Protein AF-A0A7W3VSU5-F1 (afdb_monomer_lite)

Radius of gyration: 34.72 Å; chains: 1; bounding box: 54×82×101 Å

Foldseek 3Di:
DDDDDDDDDDDDDPDDDDPPVPDPDPDPDPQDPVNVVVVVVVVVVVVVCLLQPLLVVLLVCVVVPDQLCVSCVVSVHGLVVSLVSNVVNVVVQCDDPDPPDHRNDDPVSVVSSNVSSVCVVVVVRPD

pLDDT: mean 79.86, std 17.48, range [35.66, 96.44]

Structure (mmCIF, N/CA/C/O backbone):
data_AF-A0A7W3VSU5-F1
#
_entry.id   AF-A0A7W3VSU5-F1
#
loop_
_atom_site.group_PDB
_atom_site.id
_atom_site.type_symbol
_atom_site.label_atom_id
_atom_site.label_alt_id
_atom_site.label_comp_id
_atom_site.label_asym_id
_atom_site.label_entity_id
_atom_site.label_seq_id
_atom_site.pdbx_PDB_ins_code
_atom_site.Cartn_x
_atom_site.Cartn_y
_atom_site.Cartn_z
_atom_site.occupancy
_atom_site.B_iso_or_equiv
_atom_site.auth_seq_id
_atom_site.auth_comp_id
_atom_site.auth_asym_id
_atom_site.auth_atom_id
_atom_site.pdbx_PDB_model_num
ATOM 1 N N . MET A 1 1 ? 28.395 -59.173 -86.474 1.00 39.09 1 MET A N 1
ATOM 2 C CA . MET A 1 1 ? 29.368 -59.662 -85.477 1.00 39.09 1 MET A CA 1
ATOM 3 C C . MET A 1 1 ? 30.139 -58.458 -84.979 1.00 39.09 1 MET A C 1
ATOM 5 O O . MET A 1 1 ? 30.878 -57.869 -85.754 1.00 39.09 1 MET A O 1
ATOM 9 N N . THR A 1 2 ? 29.876 -58.043 -83.746 1.00 35.66 2 THR A N 1
ATOM 10 C CA . THR A 1 2 ? 30.421 -56.828 -83.132 1.00 35.66 2 THR A CA 1
ATOM 11 C C . THR A 1 2 ? 31.247 -57.282 -81.936 1.00 35.66 2 THR A C 1
ATOM 13 O O . THR A 1 2 ? 30.683 -57.856 -81.008 1.00 35.66 2 THR A O 1
ATOM 16 N N . SER A 1 3 ? 32.564 -57.073 -81.979 1.00 38.06 3 SER A N 1
ATOM 17 C CA . SER A 1 3 ? 33.443 -57.275 -80.825 1.00 38.06 3 SER A CA 1
ATOM 18 C C . SER A 1 3 ? 33.827 -55.930 -80.220 1.00 38.06 3 SER A C 1
ATOM 20 O O . SER A 1 3 ? 34.299 -55.029 -80.910 1.00 38.06 3 SER A O 1
ATOM 22 N N . LEU A 1 4 ? 33.564 -55.865 -78.917 1.00 47.62 4 LEU A N 1
ATOM 23 C CA . LEU A 1 4 ? 33.990 -54.923 -77.887 1.00 47.62 4 LEU A CA 1
ATOM 24 C C . LEU A 1 4 ? 35.462 -54.498 -77.962 1.00 47.62 4 LEU A C 1
ATOM 26 O O . LEU A 1 4 ? 36.300 -55.372 -78.146 1.00 47.62 4 LEU A O 1
ATOM 30 N N . ILE A 1 5 ? 35.743 -53.233 -77.612 1.00 44.41 5 ILE A N 1
ATOM 31 C CA . ILE A 1 5 ? 36.773 -52.846 -76.625 1.00 44.41 5 ILE A CA 1
ATOM 32 C C . ILE A 1 5 ? 36.185 -51.721 -75.748 1.00 44.41 5 ILE A C 1
ATOM 34 O O . ILE A 1 5 ? 35.814 -50.653 -76.230 1.00 44.41 5 ILE A O 1
ATOM 38 N N . THR A 1 6 ? 36.086 -52.012 -74.455 1.00 49.19 6 THR A N 1
ATOM 39 C CA . THR A 1 6 ? 35.932 -51.094 -73.318 1.00 49.19 6 THR A CA 1
ATOM 40 C C . THR A 1 6 ? 37.309 -50.630 -72.849 1.00 49.19 6 THR A C 1
ATOM 42 O O . THR A 1 6 ? 38.187 -51.481 -72.748 1.00 49.19 6 THR A O 1
ATOM 45 N N . ASP A 1 7 ? 37.474 -49.367 -72.442 1.00 39.56 7 ASP A N 1
ATOM 46 C CA . ASP A 1 7 ? 38.248 -49.072 -71.227 1.00 39.56 7 ASP A CA 1
ATOM 47 C C . ASP A 1 7 ? 37.890 -47.713 -70.604 1.00 39.56 7 ASP A C 1
ATOM 49 O O . ASP A 1 7 ? 37.405 -46.792 -71.261 1.00 39.56 7 ASP A O 1
ATOM 53 N N . ASN A 1 8 ? 38.080 -47.687 -69.292 1.00 41.25 8 ASN A N 1
ATOM 54 C CA . ASN A 1 8 ? 37.550 -46.817 -68.260 1.00 41.25 8 ASN A CA 1
ATOM 55 C C . ASN A 1 8 ? 38.094 -45.384 -68.261 1.00 41.25 8 ASN A C 1
ATOM 57 O O . ASN A 1 8 ? 39.271 -45.141 -68.512 1.00 41.25 8 ASN A O 1
ATOM 61 N N . ALA A 1 9 ? 37.266 -44.459 -67.776 1.00 40.50 9 ALA A N 1
ATOM 62 C CA . ALA A 1 9 ? 37.751 -43.291 -67.053 1.00 40.50 9 ALA A CA 1
ATOM 63 C C . ALA A 1 9 ? 36.894 -43.085 -65.799 1.00 40.50 9 ALA A C 1
ATOM 65 O O . ALA A 1 9 ? 35.743 -42.649 -65.862 1.00 40.50 9 ALA A O 1
ATOM 66 N N . ASP A 1 10 ? 37.499 -43.446 -64.670 1.00 45.81 10 ASP A N 1
ATOM 67 C CA . ASP A 1 10 ? 37.117 -43.073 -63.315 1.00 45.81 10 ASP A CA 1
ATOM 68 C C . ASP A 1 10 ? 36.809 -41.574 -63.221 1.00 45.81 10 ASP A C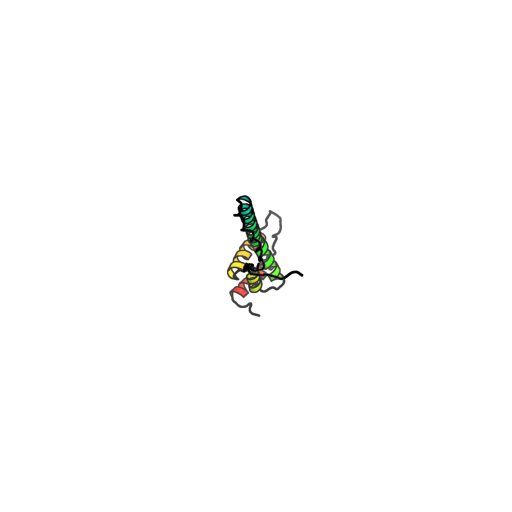 1
ATOM 70 O O . ASP A 1 10 ? 37.666 -40.717 -63.442 1.00 45.81 10 ASP A O 1
ATOM 74 N N . GLY A 1 11 ? 35.575 -41.257 -62.841 1.00 41.38 11 GLY A N 1
ATOM 75 C CA . GLY A 1 11 ? 35.128 -39.905 -62.543 1.00 41.38 11 GLY A CA 1
ATOM 76 C C . GLY A 1 11 ? 34.354 -39.916 -61.240 1.00 41.38 11 GLY A C 1
ATOM 77 O O . GLY A 1 11 ? 33.129 -40.010 -61.239 1.00 41.38 11 GLY A O 1
ATOM 78 N N . ALA A 1 12 ? 35.084 -39.865 -60.126 1.00 41.12 12 ALA A N 1
ATOM 79 C CA . ALA A 1 12 ? 34.550 -39.782 -58.776 1.00 41.12 12 ALA A CA 1
ATOM 80 C C . ALA A 1 12 ? 33.495 -38.665 -58.659 1.00 41.12 12 ALA A C 1
ATOM 82 O O . ALA A 1 12 ? 33.812 -37.476 -58.657 1.00 41.12 12 ALA A O 1
ATOM 83 N N . ALA A 1 13 ? 32.225 -39.050 -58.541 1.00 50.25 13 ALA A N 1
ATOM 84 C CA . ALA A 1 13 ? 31.142 -38.124 -58.247 1.00 50.25 13 ALA A CA 1
ATOM 85 C C . ALA A 1 13 ? 31.227 -37.691 -56.770 1.00 50.25 13 ALA A C 1
ATOM 87 O O . ALA A 1 13 ? 31.143 -38.552 -55.886 1.00 50.25 13 ALA A O 1
ATOM 88 N N . PRO A 1 14 ? 31.344 -36.390 -56.440 1.00 51.62 14 PRO A N 1
ATOM 89 C CA . PRO A 1 14 ? 31.222 -35.966 -55.056 1.00 51.62 14 PRO A CA 1
ATOM 90 C C . PRO A 1 14 ? 29.758 -36.102 -54.627 1.00 51.62 14 PRO A C 1
ATOM 92 O O . PRO A 1 14 ? 28.851 -35.475 -55.181 1.00 51.62 14 PRO A O 1
ATOM 95 N N . ARG A 1 15 ? 29.531 -36.955 -53.623 1.00 52.69 15 ARG A N 1
ATOM 96 C CA . ARG A 1 15 ? 28.241 -37.131 -52.951 1.00 52.69 15 ARG A CA 1
ATOM 97 C C . ARG A 1 15 ? 27.782 -35.783 -52.389 1.00 52.69 15 ARG A C 1
ATOM 99 O O . ARG A 1 15 ? 28.388 -35.255 -51.461 1.00 52.69 15 ARG A O 1
ATOM 106 N N . ARG A 1 16 ? 26.700 -35.232 -52.947 1.00 50.97 16 ARG A N 1
ATOM 107 C CA . ARG A 1 16 ? 25.981 -34.091 -52.369 1.00 50.97 16 ARG A CA 1
ATOM 108 C C . ARG A 1 16 ? 25.378 -34.531 -51.035 1.00 50.97 16 ARG A C 1
ATOM 110 O O . ARG A 1 16 ? 24.380 -35.246 -51.018 1.00 50.97 16 ARG A O 1
ATOM 117 N N . GLY A 1 17 ? 26.006 -34.132 -49.932 1.00 55.66 17 GLY A N 1
ATOM 118 C CA . GLY A 1 17 ? 25.370 -34.153 -48.616 1.00 55.66 17 GLY A CA 1
ATOM 119 C C . GLY A 1 17 ? 24.185 -33.175 -48.571 1.00 55.66 17 GLY A C 1
ATOM 120 O O . GLY A 1 17 ? 24.095 -32.289 -49.430 1.00 55.66 17 GLY A O 1
ATOM 121 N N . PRO A 1 18 ? 23.263 -33.315 -47.604 1.00 51.88 18 PRO A N 1
ATOM 122 C CA . PRO A 1 18 ? 22.143 -32.397 -47.462 1.00 51.88 18 PRO A CA 1
ATOM 123 C C . PRO A 1 18 ? 22.683 -30.991 -47.187 1.00 51.88 18 PRO A C 1
ATOM 125 O O . PRO A 1 18 ? 23.429 -30.779 -46.232 1.00 51.88 18 PRO A O 1
ATOM 128 N N . LEU A 1 19 ? 22.317 -30.024 -48.028 1.00 60.47 19 LEU A N 1
ATOM 129 C CA . LEU A 1 19 ? 22.477 -28.612 -47.703 1.00 60.47 19 LEU A CA 1
ATOM 130 C C . LEU A 1 19 ? 21.468 -28.297 -46.595 1.00 60.47 19 LEU A C 1
ATOM 132 O O . LEU A 1 19 ? 20.331 -27.925 -46.882 1.00 60.47 19 LEU A O 1
ATOM 136 N N . GLU A 1 20 ? 21.877 -28.476 -45.339 1.00 60.78 20 GLU A N 1
ATOM 137 C CA . GLU A 1 20 ? 21.262 -27.830 -44.178 1.00 60.78 20 GLU A CA 1
ATOM 138 C C . GLU A 1 20 ? 21.308 -26.320 -44.442 1.00 60.78 20 GLU A C 1
ATOM 140 O O . GLU A 1 20 ? 22.295 -25.630 -44.178 1.00 60.78 20 GLU A O 1
ATOM 145 N N . ARG A 1 21 ? 20.258 -25.804 -45.084 1.00 61.66 21 ARG A N 1
ATOM 146 C CA . ARG A 1 21 ? 20.057 -24.377 -45.293 1.00 61.66 21 ARG A CA 1
ATOM 147 C C . ARG A 1 21 ? 19.699 -23.804 -43.926 1.00 61.66 21 ARG A C 1
ATOM 149 O O . ARG A 1 21 ? 18.525 -23.639 -43.613 1.00 61.66 21 ARG A O 1
ATOM 156 N N . GLY A 1 22 ? 20.717 -23.555 -43.103 1.00 62.12 22 GLY A N 1
ATOM 157 C CA . GLY A 1 22 ? 20.570 -22.804 -41.868 1.00 62.12 22 GLY A CA 1
ATOM 158 C C . GLY A 1 22 ? 19.877 -21.491 -42.205 1.00 62.12 22 GLY A C 1
ATOM 159 O O . GLY A 1 22 ? 20.410 -20.678 -42.963 1.00 62.12 22 GLY A O 1
ATOM 160 N N . PHE A 1 23 ? 18.649 -21.317 -41.723 1.00 66.75 23 PHE A N 1
ATOM 161 C CA . PHE A 1 23 ? 17.959 -20.043 -41.846 1.00 66.75 23 PHE A CA 1
ATOM 162 C C . PHE A 1 23 ? 18.827 -18.999 -41.138 1.00 66.75 23 PHE A C 1
ATOM 164 O O . PHE A 1 23 ? 19.182 -19.221 -39.976 1.00 66.75 23 PHE A O 1
ATOM 171 N N . PRO A 1 24 ? 19.217 -17.890 -41.793 1.00 66.69 24 PRO A N 1
ATOM 172 C CA . PRO A 1 24 ? 19.925 -16.839 -41.089 1.00 66.69 24 PRO A CA 1
ATOM 173 C C . PRO A 1 24 ? 19.000 -16.352 -39.974 1.00 66.69 24 PRO A C 1
ATOM 175 O O . PRO A 1 24 ? 17.915 -15.836 -40.247 1.00 66.69 24 PRO A O 1
ATOM 178 N N . LEU A 1 25 ? 19.404 -16.561 -38.717 1.00 70.12 25 LEU A N 1
ATOM 179 C CA . LEU A 1 25 ? 18.708 -15.955 -37.592 1.00 70.12 25 LEU A CA 1
ATOM 180 C C . LEU A 1 25 ? 18.677 -14.445 -37.849 1.00 70.12 25 LEU A C 1
ATOM 182 O O . LEU A 1 25 ? 19.736 -13.865 -38.123 1.00 70.12 25 LEU A O 1
ATOM 186 N N . PRO A 1 26 ? 17.500 -13.798 -37.805 1.00 64.12 26 PRO A N 1
ATOM 187 C CA . PRO A 1 26 ? 17.424 -12.365 -38.002 1.00 64.12 26 PRO A CA 1
ATOM 188 C C . PRO A 1 26 ? 18.302 -11.700 -36.945 1.00 64.12 26 PRO A C 1
ATOM 190 O O . PRO A 1 26 ? 18.053 -11.809 -35.744 1.00 64.12 26 PRO A O 1
ATOM 193 N N . ARG A 1 27 ? 19.371 -11.037 -37.395 1.00 72.06 27 ARG A N 1
ATOM 194 C CA . ARG A 1 27 ? 20.205 -10.223 -36.516 1.00 72.06 27 ARG A CA 1
ATOM 195 C C . ARG A 1 27 ? 19.303 -9.120 -35.956 1.00 72.06 27 ARG A C 1
ATOM 197 O O . ARG A 1 27 ? 18.704 -8.408 -36.766 1.00 72.06 27 ARG A O 1
ATOM 204 N N . PRO A 1 28 ? 19.186 -8.962 -34.625 1.00 70.38 28 PRO A N 1
ATOM 205 C CA . PRO A 1 28 ? 18.385 -7.890 -34.056 1.00 70.38 28 PRO A CA 1
ATOM 206 C C . PRO A 1 28 ? 18.860 -6.559 -34.634 1.00 70.38 28 PRO A C 1
ATOM 208 O O . PRO A 1 28 ? 20.042 -6.219 -34.524 1.00 70.38 28 PRO A O 1
ATOM 211 N N . ALA A 1 29 ? 17.959 -5.837 -35.300 1.00 69.25 29 ALA A N 1
ATOM 212 C CA . ALA A 1 29 ? 18.258 -4.493 -35.764 1.00 69.25 29 ALA A CA 1
ATOM 213 C C . ALA A 1 29 ? 18.567 -3.614 -34.539 1.00 69.25 29 ALA A C 1
ATOM 215 O O . ALA A 1 29 ? 17.910 -3.770 -33.502 1.00 69.25 29 ALA A O 1
ATOM 216 N N . PRO A 1 30 ? 19.562 -2.712 -34.617 1.00 73.94 30 PRO A N 1
ATOM 217 C CA . PRO A 1 30 ? 19.846 -1.802 -33.517 1.00 73.94 30 PRO A CA 1
ATOM 218 C C . PRO A 1 30 ? 18.584 -0.990 -33.183 1.00 73.94 30 PRO A C 1
ATOM 220 O O . PRO A 1 30 ? 17.856 -0.590 -34.099 1.00 73.94 30 PRO A O 1
ATOM 223 N N . PRO A 1 31 ? 18.288 -0.766 -31.890 1.00 76.62 31 PRO A N 1
ATOM 224 C CA . PRO A 1 31 ? 17.080 -0.062 -31.492 1.00 76.62 31 PRO A CA 1
ATOM 225 C C . PRO A 1 31 ? 17.085 1.340 -32.095 1.00 76.62 31 PRO A C 1
ATOM 227 O O . PRO A 1 31 ? 18.061 2.083 -31.990 1.00 76.62 31 PRO A O 1
ATOM 230 N N . THR A 1 32 ? 15.978 1.713 -32.732 1.00 88.50 32 THR A N 1
ATOM 231 C CA . THR A 1 32 ? 15.806 3.080 -33.220 1.00 88.50 32 THR A CA 1
ATOM 232 C C . THR A 1 32 ? 15.647 4.033 -32.035 1.00 88.50 32 THR A C 1
ATOM 234 O O . THR A 1 32 ? 15.271 3.631 -30.928 1.00 88.50 32 THR A O 1
ATOM 237 N N . VAL A 1 33 ? 15.890 5.325 -32.260 1.00 88.50 33 VAL A N 1
ATOM 238 C CA . VAL A 1 33 ? 15.619 6.364 -31.251 1.00 88.50 33 VAL A CA 1
ATOM 239 C C . VAL A 1 33 ? 14.159 6.293 -30.785 1.00 88.50 33 VAL A C 1
ATOM 241 O O . VAL A 1 33 ? 13.897 6.333 -29.588 1.00 88.50 33 VAL A O 1
ATOM 244 N N . SER A 1 34 ? 13.215 6.075 -31.708 1.00 89.88 34 SER A N 1
ATOM 245 C CA . SER A 1 34 ? 11.791 5.899 -31.388 1.00 89.88 34 SER A CA 1
ATOM 246 C C . SER A 1 34 ? 11.530 4.670 -30.507 1.00 89.88 34 SER A C 1
ATOM 248 O O . SER A 1 34 ? 10.864 4.794 -29.479 1.00 89.88 34 SER A O 1
ATOM 250 N N . ALA A 1 35 ? 12.112 3.509 -30.834 1.00 85.25 35 ALA A N 1
ATOM 251 C CA . ALA A 1 35 ? 11.984 2.300 -30.015 1.00 85.25 35 ALA A CA 1
ATOM 252 C C . ALA A 1 35 ? 12.570 2.496 -28.605 1.00 85.25 35 ALA A C 1
ATOM 254 O O . ALA A 1 35 ? 12.009 2.028 -27.614 1.00 85.25 35 ALA A O 1
ATOM 255 N N . THR A 1 36 ? 13.674 3.239 -28.507 1.00 90.38 36 THR A N 1
ATOM 256 C CA . THR A 1 36 ? 14.320 3.567 -27.232 1.00 90.38 36 THR A CA 1
ATOM 257 C C . THR A 1 36 ? 13.452 4.507 -26.391 1.00 90.38 36 THR A C 1
ATOM 259 O O . THR A 1 36 ? 13.218 4.228 -25.216 1.00 90.38 36 THR A O 1
ATOM 262 N N . LEU A 1 37 ? 12.906 5.575 -26.984 1.00 93.56 37 LEU A N 1
ATOM 263 C CA . LEU A 1 37 ? 11.988 6.500 -26.308 1.00 93.56 37 LEU A CA 1
ATOM 264 C C . LEU A 1 37 ? 10.700 5.805 -25.853 1.00 93.56 37 LEU A C 1
ATOM 266 O O . LEU A 1 37 ? 10.260 6.011 -24.724 1.00 93.56 37 LEU A O 1
ATOM 270 N N . HIS A 1 38 ? 10.124 4.938 -26.689 1.00 93.12 38 HIS A N 1
ATOM 271 C CA . HIS A 1 38 ? 8.943 4.158 -26.325 1.00 93.12 38 HIS A CA 1
ATOM 272 C C . HIS A 1 38 ? 9.214 3.230 -25.132 1.00 93.12 38 HIS A C 1
ATOM 274 O O . HIS A 1 38 ? 8.414 3.173 -24.195 1.00 93.12 38 HIS A O 1
ATOM 280 N N . ARG A 1 39 ? 10.370 2.550 -25.116 1.00 90.62 39 ARG A N 1
ATOM 281 C CA . ARG A 1 39 ? 10.785 1.713 -23.982 1.00 90.62 39 ARG A CA 1
ATOM 282 C C . ARG A 1 39 ? 10.951 2.535 -22.704 1.00 90.62 39 ARG A C 1
ATOM 284 O O . ARG A 1 39 ? 10.457 2.122 -21.659 1.00 90.62 39 ARG A O 1
ATOM 291 N N . LEU A 1 40 ? 11.606 3.695 -22.779 1.00 94.25 40 LEU A N 1
ATOM 292 C CA . LEU A 1 40 ? 11.762 4.598 -21.634 1.00 94.25 40 LEU A CA 1
ATOM 293 C C . LEU A 1 40 ? 10.407 5.073 -21.102 1.00 94.25 40 LEU A C 1
ATOM 295 O O . LEU A 1 40 ? 10.167 4.985 -19.900 1.00 94.25 40 LEU 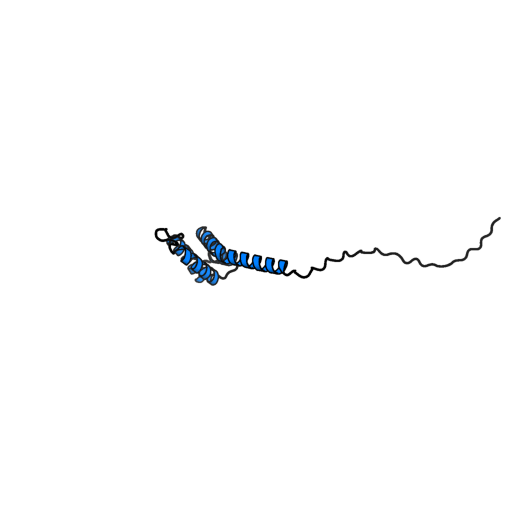A O 1
ATOM 299 N N . SER A 1 41 ? 9.504 5.500 -21.988 1.00 92.06 41 SER A N 1
ATOM 300 C CA . SER A 1 41 ? 8.150 5.905 -21.602 1.00 92.06 41 SER A CA 1
ATOM 301 C C . SER A 1 41 ? 7.386 4.762 -20.939 1.00 92.06 41 SER A C 1
ATOM 303 O O . SER A 1 41 ? 6.735 4.979 -19.924 1.00 92.06 41 SER A O 1
ATOM 305 N N . SER A 1 42 ? 7.489 3.542 -21.469 1.00 89.31 42 SER A N 1
ATOM 306 C CA . SER A 1 42 ? 6.803 2.370 -20.911 1.00 89.31 42 SER A CA 1
ATOM 307 C C . SER A 1 42 ? 7.317 2.025 -19.513 1.00 89.31 42 SER A C 1
ATOM 309 O O . SER A 1 42 ? 6.526 1.795 -18.601 1.00 89.31 42 SER A O 1
ATOM 311 N N . MET A 1 43 ? 8.639 2.055 -19.310 1.00 93.88 43 MET A N 1
ATOM 312 C CA . MET A 1 43 ? 9.235 1.844 -17.986 1.00 93.88 43 MET A CA 1
ATOM 313 C C . MET A 1 43 ? 8.844 2.952 -17.002 1.00 93.88 43 MET A C 1
ATOM 315 O O . MET A 1 43 ? 8.577 2.663 -15.839 1.00 93.88 43 MET A O 1
ATOM 319 N N . ALA A 1 44 ? 8.772 4.208 -17.455 1.00 88.25 44 ALA A N 1
ATOM 320 C CA . ALA A 1 44 ? 8.320 5.323 -16.627 1.00 88.25 44 ALA A CA 1
ATOM 321 C C . ALA A 1 44 ? 6.847 5.167 -16.214 1.00 88.25 44 ALA A C 1
ATOM 323 O O . ALA A 1 44 ? 6.518 5.368 -15.045 1.00 88.25 44 ALA A O 1
ATOM 324 N N . SER A 1 45 ? 5.972 4.755 -17.137 1.00 85.81 45 SER A N 1
ATOM 325 C CA . SER A 1 45 ? 4.565 4.463 -16.845 1.00 85.81 45 SER A CA 1
ATOM 326 C C . SER A 1 45 ? 4.407 3.303 -15.863 1.00 85.81 45 SER A C 1
ATOM 328 O O . SER A 1 45 ? 3.629 3.424 -14.920 1.00 85.81 45 SER A O 1
ATOM 330 N N . LEU A 1 46 ? 5.170 2.217 -16.036 1.00 85.19 46 LEU A N 1
ATOM 331 C CA . LEU A 1 46 ? 5.155 1.081 -15.112 1.00 85.19 46 LEU A CA 1
ATOM 332 C C . LEU A 1 46 ? 5.604 1.503 -13.708 1.00 85.19 46 LEU A C 1
ATOM 334 O O . LEU A 1 46 ? 4.896 1.251 -12.740 1.00 85.19 46 LEU A O 1
ATOM 338 N N . ARG A 1 47 ? 6.710 2.247 -13.600 1.00 81.19 47 ARG A N 1
ATOM 339 C CA . ARG A 1 47 ? 7.177 2.815 -12.325 1.00 81.19 47 ARG A CA 1
ATOM 340 C C . ARG A 1 47 ? 6.137 3.719 -11.672 1.00 81.19 47 ARG A C 1
ATOM 342 O O . ARG A 1 47 ? 5.940 3.655 -10.462 1.00 81.19 47 ARG A O 1
ATOM 349 N N . ALA A 1 48 ? 5.480 4.577 -12.450 1.00 78.38 48 ALA A N 1
ATOM 350 C CA . ALA A 1 48 ? 4.436 5.456 -11.934 1.00 78.38 48 ALA A CA 1
ATOM 351 C C . ALA A 1 48 ? 3.217 4.661 -11.442 1.00 78.38 48 ALA A C 1
ATOM 353 O O . ALA A 1 48 ? 2.607 5.039 -10.441 1.00 78.38 48 ALA A O 1
ATOM 354 N N . TRP A 1 49 ? 2.875 3.563 -12.122 1.00 76.31 49 TRP A N 1
ATOM 355 C CA . TRP A 1 49 ? 1.826 2.645 -11.692 1.00 76.31 49 TRP A CA 1
ATOM 356 C C . TRP A 1 49 ? 2.212 1.928 -10.395 1.00 76.31 49 TRP A C 1
ATOM 358 O O . TRP A 1 49 ? 1.463 2.008 -9.428 1.00 76.31 49 TRP A O 1
ATOM 368 N N . GLU A 1 50 ? 3.409 1.347 -10.307 1.00 79.00 50 GLU A N 1
ATOM 369 C CA . GLU A 1 50 ? 3.912 0.701 -9.085 1.00 79.00 50 GLU A CA 1
ATOM 370 C C . GLU A 1 50 ? 3.922 1.664 -7.887 1.00 79.00 50 GLU A C 1
ATOM 372 O O . GLU A 1 50 ? 3.521 1.316 -6.782 1.00 79.00 50 GLU A O 1
ATOM 377 N N . GLN A 1 51 ? 4.321 2.921 -8.090 1.00 75.38 51 GLN A N 1
ATOM 378 C CA . GLN A 1 51 ? 4.339 3.916 -7.013 1.00 75.38 51 GLN A CA 1
ATOM 379 C C . GLN A 1 51 ? 2.941 4.327 -6.531 1.00 75.38 51 GLN A C 1
ATOM 381 O O . GLN A 1 51 ? 2.787 4.732 -5.380 1.00 75.38 51 GLN A O 1
ATOM 386 N N . ARG A 1 52 ? 1.924 4.275 -7.400 1.00 75.69 52 ARG A N 1
ATOM 387 C CA . ARG A 1 52 ? 0.572 4.777 -7.096 1.00 75.69 52 ARG A CA 1
ATOM 388 C C . ARG A 1 52 ? -0.401 3.676 -6.695 1.00 75.69 52 ARG A C 1
ATOM 390 O O . ARG A 1 52 ? -1.248 3.906 -5.833 1.00 75.69 52 ARG A O 1
ATOM 397 N N . SER A 1 53 ? -0.299 2.519 -7.336 1.00 79.50 53 SER A N 1
ATOM 398 C CA . SER A 1 53 ? -1.259 1.422 -7.237 1.00 79.50 53 SER A CA 1
ATOM 399 C C . SER A 1 53 ? -0.808 0.347 -6.257 1.00 79.50 53 SER A C 1
ATOM 401 O O . SER A 1 53 ? -1.648 -0.159 -5.519 1.00 79.50 53 SER A O 1
ATOM 403 N N . THR A 1 54 ? 0.491 0.046 -6.163 1.00 85.75 54 THR A N 1
ATOM 404 C CA . THR A 1 54 ? 0.993 -0.989 -5.242 1.00 85.75 54 THR A CA 1
ATOM 405 C C . THR A 1 54 ? 0.657 -0.694 -3.773 1.00 85.75 54 THR A C 1
ATOM 407 O O . THR A 1 54 ? 0.160 -1.597 -3.104 1.00 85.75 54 THR A O 1
ATOM 410 N N . PRO A 1 55 ? 0.799 0.544 -3.250 1.00 90.44 55 PRO A N 1
ATOM 411 C CA . PRO A 1 55 ? 0.391 0.853 -1.876 1.00 90.44 55 PRO A CA 1
ATOM 412 C C . PRO A 1 55 ? -1.105 0.647 -1.606 1.00 90.44 55 PRO A C 1
ATOM 414 O O . PRO A 1 55 ? -1.475 0.145 -0.546 1.00 90.44 55 PRO A O 1
ATOM 417 N N . ALA A 1 56 ? -1.958 0.997 -2.574 1.00 91.12 56 ALA A N 1
ATOM 418 C CA . ALA A 1 56 ? -3.404 0.815 -2.468 1.00 91.12 56 ALA A CA 1
ATOM 419 C C . ALA A 1 56 ? -3.794 -0.672 -2.494 1.00 91.12 56 ALA A C 1
ATOM 421 O O . ALA A 1 56 ? -4.651 -1.100 -1.726 1.00 91.12 56 ALA A O 1
ATOM 422 N N . LEU A 1 57 ? -3.136 -1.467 -3.343 1.00 91.88 57 LEU A N 1
ATOM 423 C CA . LEU A 1 57 ? -3.356 -2.912 -3.429 1.00 91.88 57 LEU A CA 1
ATOM 424 C C . LEU A 1 57 ? -2.885 -3.635 -2.164 1.00 91.88 57 LEU A C 1
ATOM 426 O O . LEU A 1 57 ? -3.611 -4.481 -1.654 1.00 91.88 57 LEU A O 1
ATOM 430 N N . MET A 1 58 ? -1.719 -3.271 -1.616 1.00 94.75 58 MET A N 1
ATOM 431 C CA . MET A 1 58 ? -1.253 -3.808 -0.331 1.00 94.75 58 MET A CA 1
ATOM 432 C C . MET A 1 58 ? -2.220 -3.460 0.804 1.00 94.75 58 MET A C 1
ATOM 434 O O . MET A 1 58 ? -2.539 -4.321 1.616 1.00 94.75 58 MET A O 1
ATOM 438 N N . HIS A 1 59 ? -2.718 -2.218 0.844 1.00 95.06 59 HIS A N 1
ATOM 439 C CA . HIS A 1 59 ? -3.710 -1.797 1.831 1.00 95.06 59 HIS A CA 1
ATOM 440 C C . HIS A 1 59 ? -4.966 -2.674 1.776 1.00 95.06 59 HIS A C 1
ATOM 442 O O . HIS A 1 59 ? -5.368 -3.216 2.802 1.00 95.06 59 HIS A O 1
ATOM 448 N N . GLN A 1 60 ? -5.542 -2.857 0.583 1.00 94.12 60 GLN A N 1
ATOM 449 C CA . GLN A 1 60 ? -6.730 -3.689 0.413 1.00 94.12 60 GLN A CA 1
ATOM 450 C C . GLN A 1 60 ? -6.454 -5.154 0.770 1.00 94.12 60 GLN A C 1
ATOM 452 O O . GLN A 1 60 ? -7.217 -5.739 1.526 1.00 94.12 60 GLN A O 1
ATOM 457 N N . ALA A 1 61 ? -5.331 -5.719 0.318 1.00 94.12 61 ALA A N 1
ATOM 458 C CA . ALA A 1 61 ? -4.962 -7.098 0.627 1.00 94.12 61 ALA A CA 1
ATOM 459 C C . ALA A 1 61 ? -4.863 -7.345 2.142 1.00 94.12 61 ALA A C 1
ATOM 461 O O . ALA A 1 61 ? -5.348 -8.359 2.635 1.00 94.12 61 ALA A O 1
ATOM 462 N N . ILE A 1 62 ? -4.275 -6.407 2.891 1.00 95.50 62 ILE A N 1
ATOM 463 C CA . ILE A 1 62 ? -4.170 -6.511 4.352 1.00 95.50 62 ILE A CA 1
ATOM 464 C C . ILE A 1 6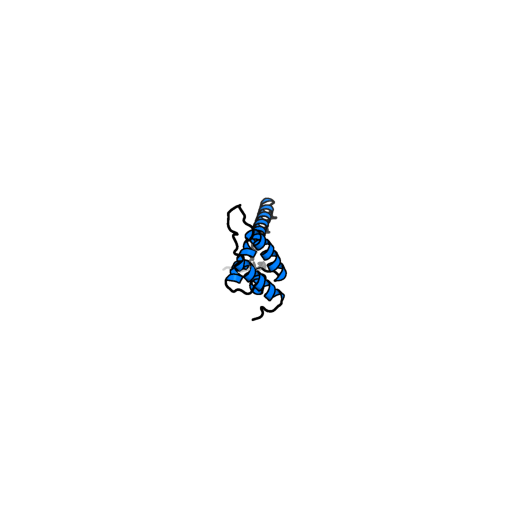2 ? -5.549 -6.407 5.014 1.00 95.50 62 ILE A C 1
ATOM 466 O O . ILE A 1 62 ? -5.830 -7.155 5.949 1.00 95.50 62 ILE A O 1
ATOM 470 N N . LEU A 1 63 ? -6.432 -5.531 4.522 1.00 95.44 63 LEU A N 1
ATOM 471 C CA . LEU A 1 63 ? -7.821 -5.473 4.995 1.00 95.44 63 LEU A CA 1
ATOM 472 C C . LEU A 1 63 ? -8.604 -6.759 4.687 1.00 95.44 63 LEU A C 1
ATOM 474 O O . LEU A 1 63 ? -9.442 -7.161 5.492 1.00 95.44 63 LEU A O 1
ATOM 478 N N . ASP A 1 64 ? -8.286 -7.426 3.579 1.00 95.31 64 ASP A N 1
ATOM 479 C CA . ASP A 1 64 ? -8.856 -8.721 3.188 1.00 95.31 64 ASP A CA 1
ATOM 480 C C . ASP A 1 64 ? -8.238 -9.904 3.971 1.00 95.31 64 ASP A C 1
ATOM 482 O O . ASP A 1 64 ? -8.619 -11.058 3.768 1.00 95.31 64 ASP A O 1
ATOM 486 N N . GLY A 1 65 ? -7.302 -9.636 4.890 1.00 92.31 65 GLY A N 1
ATOM 487 C CA . GLY A 1 65 ? -6.703 -10.624 5.789 1.00 92.31 65 GLY A CA 1
ATOM 488 C C . GLY A 1 65 ? -5.353 -11.186 5.336 1.00 92.31 65 GLY A C 1
ATOM 489 O O . GLY A 1 65 ? -4.826 -12.093 5.981 1.00 92.31 65 GLY A O 1
ATOM 490 N N . VAL A 1 66 ? -4.759 -10.665 4.258 1.00 93.50 66 VAL A N 1
ATOM 491 C CA . VAL A 1 66 ? -3.395 -11.035 3.856 1.00 93.50 66 VAL A CA 1
ATOM 492 C C . VAL A 1 66 ? -2.391 -10.491 4.869 1.00 93.50 66 VAL A C 1
ATOM 494 O O . VAL A 1 66 ? -2.418 -9.326 5.259 1.00 93.50 66 VAL A O 1
ATOM 497 N N . ASN A 1 67 ? -1.453 -11.342 5.275 1.00 93.62 67 ASN A N 1
ATOM 498 C CA . ASN A 1 67 ? -0.355 -10.955 6.149 1.00 93.62 67 ASN A CA 1
ATOM 499 C C . ASN A 1 67 ? 0.505 -9.842 5.509 1.00 93.62 67 ASN A C 1
ATOM 501 O O . ASN A 1 67 ? 0.867 -9.934 4.335 1.00 93.62 67 ASN A O 1
ATOM 505 N N . ALA A 1 68 ? 0.886 -8.822 6.285 1.00 93.56 68 ALA A N 1
ATOM 506 C CA . ALA A 1 68 ? 1.680 -7.693 5.797 1.00 93.56 68 ALA A CA 1
ATOM 507 C C . ALA A 1 68 ? 3.033 -8.109 5.186 1.00 93.56 68 ALA A C 1
ATOM 509 O O . ALA A 1 68 ? 3.465 -7.503 4.205 1.00 93.56 68 ALA A O 1
ATOM 510 N N . ARG A 1 69 ? 3.680 -9.172 5.689 1.00 94.62 69 ARG A N 1
ATOM 511 C CA . ARG A 1 69 ? 4.894 -9.730 5.078 1.00 94.62 69 ARG A CA 1
ATOM 512 C C . ARG A 1 69 ? 4.618 -10.334 3.706 1.00 94.62 69 ARG A C 1
ATOM 514 O O . ARG A 1 69 ? 5.359 -10.034 2.779 1.00 94.62 69 ARG A O 1
ATOM 521 N N . HIS A 1 70 ? 3.547 -11.113 3.550 1.00 94.56 70 HIS A N 1
ATOM 522 C CA . HIS A 1 70 ? 3.169 -11.663 2.241 1.00 94.56 70 HIS A CA 1
ATOM 523 C C . HIS A 1 70 ? 2.754 -10.563 1.258 1.00 94.56 70 HIS A C 1
ATOM 525 O O . HIS A 1 70 ? 3.079 -10.640 0.077 1.00 94.56 70 HIS A O 1
ATOM 531 N N . ALA A 1 71 ? 2.080 -9.512 1.734 1.00 93.38 71 ALA A N 1
ATOM 532 C CA . ALA A 1 71 ? 1.746 -8.353 0.910 1.00 93.38 71 ALA A CA 1
ATOM 533 C C . ALA A 1 71 ? 3.008 -7.607 0.433 1.00 93.38 71 ALA A C 1
ATOM 535 O O . ALA A 1 71 ? 3.103 -7.254 -0.742 1.00 93.38 71 ALA A O 1
ATOM 536 N N . ALA A 1 72 ? 3.995 -7.410 1.316 1.00 92.94 72 ALA A N 1
ATOM 537 C CA . ALA A 1 72 ? 5.286 -6.819 0.962 1.00 92.94 72 ALA A CA 1
ATOM 538 C C . ALA A 1 72 ? 6.080 -7.707 -0.014 1.00 92.94 72 ALA A C 1
ATOM 540 O O . ALA A 1 72 ? 6.616 -7.215 -1.006 1.00 92.94 72 ALA A O 1
ATOM 541 N N . GLU A 1 73 ? 6.093 -9.020 0.218 1.00 93.19 73 GLU A N 1
ATOM 542 C CA . GLU A 1 73 ? 6.746 -10.003 -0.648 1.00 93.19 73 GLU A CA 1
ATOM 543 C C . GLU A 1 73 ? 6.128 -10.031 -2.052 1.00 93.19 73 GLU A C 1
ATOM 545 O O . GLU A 1 73 ? 6.858 -9.991 -3.042 1.00 93.19 73 GLU A O 1
ATOM 550 N N . ALA A 1 74 ? 4.795 -10.001 -2.154 1.00 90.94 74 ALA A N 1
ATOM 551 C CA . ALA A 1 74 ? 4.080 -9.913 -3.429 1.00 90.94 74 ALA A CA 1
ATOM 552 C C . ALA A 1 74 ? 4.386 -8.612 -4.192 1.00 90.94 74 ALA A C 1
ATOM 554 O O . ALA A 1 74 ? 4.325 -8.579 -5.420 1.00 90.94 74 ALA A O 1
ATOM 555 N N . ALA A 1 75 ? 4.740 -7.544 -3.474 1.00 89.25 75 ALA A N 1
ATOM 556 C CA . ALA A 1 75 ? 5.202 -6.286 -4.049 1.00 89.25 75 ALA A CA 1
ATOM 557 C C . ALA A 1 75 ? 6.711 -6.273 -4.367 1.00 89.25 75 ALA A C 1
ATOM 559 O O . ALA A 1 75 ? 7.208 -5.263 -4.865 1.00 89.25 75 ALA A O 1
ATOM 560 N N . HIS A 1 76 ? 7.437 -7.362 -4.091 1.00 91.00 76 HIS A N 1
ATOM 561 C CA . HIS A 1 76 ? 8.898 -7.449 -4.168 1.00 91.00 76 HIS A CA 1
ATOM 562 C C . HIS A 1 76 ? 9.621 -6.391 -3.315 1.00 91.00 76 HIS A C 1
ATOM 564 O O . HIS A 1 76 ? 10.649 -5.846 -3.720 1.00 91.00 76 HIS A O 1
ATOM 570 N N . LEU A 1 77 ? 9.083 -6.097 -2.130 1.00 91.81 77 LEU A N 1
ATOM 571 C CA . LEU A 1 77 ? 9.626 -5.129 -1.177 1.00 91.81 77 LEU A CA 1
ATOM 572 C C . LEU A 1 77 ? 9.978 -5.808 0.148 1.00 91.81 77 LEU A C 1
ATOM 574 O O . LEU A 1 77 ? 9.386 -6.818 0.531 1.00 91.81 77 LEU A O 1
ATOM 578 N N . SER A 1 78 ? 10.910 -5.214 0.895 1.00 94.81 78 SER A N 1
ATOM 579 C CA . SER A 1 78 ? 11.033 -5.532 2.319 1.00 94.81 78 SER A CA 1
ATOM 580 C C . SER A 1 78 ? 9.804 -5.014 3.077 1.00 94.81 78 SER A C 1
ATOM 582 O O . SER A 1 78 ? 9.131 -4.084 2.630 1.00 94.81 78 SER A O 1
ATOM 584 N N . VAL A 1 79 ? 9.513 -5.586 4.250 1.00 95.12 79 VAL A N 1
ATOM 585 C CA . VAL A 1 79 ? 8.396 -5.119 5.096 1.00 95.12 79 VAL A CA 1
ATOM 586 C C . VAL A 1 79 ? 8.567 -3.644 5.469 1.00 95.12 79 VAL A C 1
ATOM 588 O O . VAL A 1 79 ? 7.604 -2.885 5.422 1.00 95.12 79 VAL A O 1
ATOM 591 N N . GLU A 1 80 ? 9.795 -3.226 5.781 1.00 96.38 80 GLU A N 1
ATOM 592 C CA . GLU A 1 80 ? 10.129 -1.834 6.098 1.00 96.38 80 GLU A CA 1
ATOM 593 C C . GLU A 1 80 ? 9.862 -0.904 4.908 1.00 96.38 80 GLU A C 1
ATOM 595 O O . GLU A 1 80 ? 9.172 0.106 5.043 1.00 96.38 80 GLU A O 1
ATOM 600 N N . GLU A 1 81 ? 10.336 -1.267 3.714 1.00 94.31 81 GLU A N 1
ATOM 601 C CA . GLU A 1 81 ? 10.135 -0.452 2.517 1.00 94.31 81 GLU A CA 1
ATOM 602 C C . GLU A 1 81 ? 8.656 -0.386 2.112 1.00 94.31 81 GLU A C 1
ATOM 604 O O . GLU A 1 81 ? 8.156 0.678 1.734 1.00 94.31 81 GLU A O 1
ATOM 609 N N . ALA A 1 82 ? 7.934 -1.503 2.225 1.00 94.50 82 ALA A N 1
ATOM 610 C CA . ALA A 1 82 ? 6.496 -1.551 2.000 1.00 94.50 82 ALA A CA 1
ATOM 611 C C . ALA A 1 82 ? 5.741 -0.653 2.988 1.00 94.50 82 ALA A C 1
ATOM 613 O O . ALA A 1 82 ? 4.854 0.089 2.565 1.00 94.50 82 ALA A O 1
ATOM 614 N N . HIS A 1 83 ? 6.122 -0.661 4.271 1.00 96.06 83 HIS A N 1
ATOM 615 C CA . HIS A 1 83 ? 5.501 0.167 5.306 1.00 96.06 83 HIS A CA 1
ATOM 616 C C . HIS A 1 83 ? 5.705 1.659 5.047 1.00 96.06 83 HIS A C 1
ATOM 618 O O . HIS A 1 83 ? 4.735 2.413 5.104 1.00 96.06 83 HIS A O 1
ATOM 624 N N . VAL A 1 84 ? 6.921 2.082 4.684 1.00 94.69 84 VAL A N 1
ATOM 625 C CA . VAL A 1 84 ? 7.217 3.484 4.338 1.00 94.69 84 VAL A CA 1
ATOM 626 C C . VAL A 1 84 ? 6.417 3.924 3.112 1.00 94.69 84 VAL A C 1
ATOM 628 O O . VAL A 1 84 ? 5.707 4.929 3.160 1.00 94.69 84 VAL A O 1
ATOM 631 N N . ARG A 1 85 ? 6.460 3.146 2.023 1.00 93.38 85 ARG A N 1
ATOM 632 C CA . ARG A 1 85 ? 5.737 3.473 0.780 1.00 93.38 85 ARG A CA 1
ATOM 633 C C . ARG A 1 85 ? 4.222 3.494 0.983 1.00 93.38 85 ARG A C 1
ATOM 635 O O . ARG A 1 85 ? 3.534 4.342 0.413 1.00 93.38 85 ARG A O 1
ATOM 642 N N . TRP A 1 86 ? 3.698 2.572 1.789 1.00 94.88 86 TRP A N 1
ATOM 643 C CA . TRP A 1 86 ? 2.298 2.575 2.192 1.00 94.88 86 TRP A CA 1
ATOM 644 C C . TRP A 1 86 ? 1.959 3.793 3.058 1.00 94.88 86 TRP A C 1
ATOM 646 O O . TRP A 1 86 ? 0.945 4.438 2.804 1.00 94.88 86 TRP A O 1
ATOM 656 N N . GLY A 1 87 ? 2.813 4.154 4.017 1.00 93.12 87 GLY A N 1
ATOM 657 C CA . GLY A 1 87 ? 2.635 5.319 4.884 1.00 93.12 87 GLY A CA 1
ATOM 658 C C . GLY A 1 87 ? 2.554 6.628 4.099 1.00 93.12 87 GLY A C 1
ATOM 659 O O . GLY A 1 87 ? 1.615 7.400 4.293 1.00 93.12 87 GLY A O 1
ATOM 660 N N . ASP A 1 88 ? 3.462 6.836 3.143 1.00 91.75 88 ASP A N 1
ATOM 661 C CA . ASP A 1 88 ? 3.461 8.006 2.254 1.00 91.75 88 ASP A CA 1
ATOM 662 C C . ASP A 1 88 ? 2.186 8.104 1.407 1.00 91.75 88 ASP A C 1
ATOM 664 O O . ASP A 1 88 ? 1.677 9.198 1.132 1.00 91.75 88 ASP A O 1
ATOM 668 N N . TRP A 1 89 ? 1.667 6.961 0.956 1.00 92.06 89 TRP A N 1
ATOM 669 C CA . TRP A 1 89 ? 0.404 6.891 0.230 1.00 92.06 89 TRP A CA 1
ATOM 670 C C . TRP A 1 89 ? -0.788 7.174 1.152 1.00 92.06 89 TRP A C 1
ATOM 672 O O . TRP A 1 89 ? -1.642 7.993 0.810 1.00 92.06 89 TRP A O 1
ATOM 682 N N . ALA A 1 90 ? -0.831 6.555 2.332 1.00 91.56 90 ALA A N 1
ATOM 683 C CA . ALA A 1 90 ? -1.935 6.675 3.276 1.00 91.56 90 ALA A CA 1
ATOM 684 C C . ALA A 1 90 ? -2.043 8.092 3.858 1.00 91.56 90 ALA A C 1
ATOM 686 O O . ALA A 1 90 ? -3.145 8.626 3.962 1.00 91.56 90 ALA A O 1
ATOM 687 N N . ALA A 1 91 ? -0.915 8.750 4.146 1.00 89.25 91 ALA A N 1
ATOM 688 C CA . ALA A 1 91 ? -0.881 10.134 4.619 1.00 89.25 91 ALA A CA 1
ATOM 689 C C . ALA A 1 91 ? -1.574 11.101 3.643 1.00 89.25 91 ALA A C 1
ATOM 691 O O . ALA A 1 91 ? -2.332 11.976 4.060 1.00 89.25 91 ALA A O 1
ATOM 692 N N . LYS A 1 92 ? -1.388 10.900 2.332 1.00 88.12 92 LYS A N 1
ATOM 693 C CA . LYS A 1 92 ? -2.049 11.703 1.286 1.00 88.12 92 LYS A CA 1
ATOM 694 C C . LYS A 1 92 ? -3.556 11.452 1.202 1.00 88.12 92 LYS A C 1
ATOM 696 O O . LYS A 1 92 ? -4.279 12.322 0.734 1.00 88.12 92 LYS A O 1
ATOM 701 N N . ARG A 1 93 ? -4.023 10.275 1.634 1.00 86.50 93 ARG A N 1
ATOM 702 C CA . ARG A 1 93 ? -5.441 9.868 1.619 1.00 86.50 93 ARG A CA 1
ATOM 703 C C . ARG A 1 93 ? -6.180 10.209 2.918 1.00 86.50 93 ARG A C 1
ATOM 705 O O . ARG A 1 93 ? -7.403 10.325 2.909 1.00 86.50 93 ARG A O 1
ATOM 712 N N . LEU A 1 94 ? -5.444 10.386 4.017 1.00 83.56 94 LEU A N 1
ATOM 713 C CA . LEU A 1 94 ? -5.960 10.877 5.298 1.00 83.56 94 LEU A CA 1
ATOM 714 C C . LEU A 1 94 ? -6.245 12.385 5.278 1.00 83.56 94 LEU A C 1
ATOM 716 O O . LEU A 1 94 ? -7.108 12.856 6.017 1.00 83.56 94 LEU A O 1
ATOM 720 N N . ALA A 1 95 ? -5.534 13.149 4.446 1.00 78.12 95 ALA A N 1
ATOM 721 C CA . ALA A 1 95 ? -5.783 14.575 4.283 1.00 78.12 95 ALA A CA 1
ATOM 722 C C . ALA A 1 95 ? -7.029 14.820 3.403 1.00 78.12 95 ALA A C 1
ATOM 724 O O . ALA A 1 95 ? -7.135 14.234 2.322 1.00 78.12 95 ALA A O 1
ATOM 725 N N . PRO A 1 96 ? -7.952 15.713 3.806 1.00 69.88 96 PRO A N 1
ATOM 726 C CA . PRO A 1 96 ? -9.007 16.201 2.922 1.00 69.88 96 PRO A CA 1
ATOM 727 C C . PRO A 1 96 ? -8.387 16.821 1.665 1.00 69.88 96 PRO A C 1
ATOM 729 O O . PRO A 1 96 ? -7.672 17.818 1.758 1.00 69.88 96 PRO A O 1
ATOM 732 N N . GLN A 1 97 ? -8.651 16.255 0.484 1.00 70.38 97 GLN A N 1
ATOM 733 C CA . GLN A 1 97 ? -8.132 16.824 -0.769 1.00 70.38 97 GLN A CA 1
ATOM 734 C C . GLN A 1 97 ? -8.800 18.161 -1.121 1.00 70.38 97 GLN A C 1
ATOM 736 O O . GLN A 1 97 ? -8.226 18.968 -1.847 1.00 70.38 97 GLN A O 1
ATOM 741 N N . HIS A 1 98 ? -10.001 18.405 -0.585 1.00 71.56 98 HIS A N 1
ATOM 742 C CA . HIS A 1 98 ? -10.756 19.638 -0.771 1.00 71.56 98 HIS A CA 1
ATOM 743 C C . HIS A 1 98 ? -11.424 20.065 0.544 1.00 71.56 98 HIS A C 1
ATOM 745 O O . HIS A 1 98 ? -11.872 19.203 1.309 1.00 71.56 98 HIS A O 1
ATOM 751 N N . PRO A 1 99 ? -11.543 21.380 0.808 1.00 69.19 99 PRO A N 1
ATOM 752 C CA . PRO A 1 99 ? -12.295 21.881 1.952 1.00 69.19 99 PRO A CA 1
ATOM 753 C C . PRO A 1 99 ? -13.733 21.344 1.941 1.00 69.19 99 PRO A C 1
ATOM 755 O O . PRO A 1 99 ? -14.442 21.487 0.949 1.00 69.19 99 PRO A O 1
ATOM 758 N N . GLY A 1 100 ? -14.160 20.723 3.043 1.00 67.50 100 GLY A N 1
ATOM 759 C CA . GLY A 1 100 ? -15.513 20.173 3.189 1.00 67.50 100 GLY A CA 1
ATOM 760 C C . GLY A 1 100 ? -15.716 18.749 2.655 1.00 67.50 100 GLY A C 1
ATOM 761 O O . GLY A 1 100 ? -16.823 18.229 2.765 1.00 67.50 100 GLY A O 1
ATOM 762 N N . VAL A 1 101 ? -14.676 18.096 2.123 1.00 71.31 101 VAL A N 1
ATOM 763 C CA . VAL A 1 101 ? -14.731 16.685 1.705 1.00 71.31 101 VAL A CA 1
ATOM 764 C C . VAL A 1 101 ? -14.110 15.803 2.788 1.00 71.31 101 VAL A C 1
ATOM 766 O O . VAL A 1 101 ? -13.054 16.125 3.330 1.00 71.31 101 VAL A O 1
ATOM 769 N N . ALA A 1 102 ? -14.773 14.695 3.125 1.00 66.88 102 ALA A N 1
ATOM 770 C CA . ALA A 1 102 ? -14.239 13.722 4.074 1.00 66.88 102 ALA A CA 1
ATOM 771 C C . ALA A 1 102 ? -12.930 13.102 3.552 1.00 66.88 102 ALA A C 1
ATOM 773 O O . ALA A 1 102 ? -12.727 12.988 2.343 1.00 66.88 102 ALA A O 1
ATOM 774 N N . ALA A 1 103 ? -12.046 12.693 4.466 1.00 73.31 103 ALA A N 1
ATOM 775 C CA . ALA A 1 103 ? -10.857 11.928 4.106 1.00 73.31 103 ALA A CA 1
ATOM 776 C C . ALA A 1 103 ? -11.257 10.669 3.322 1.00 73.31 103 ALA A C 1
ATOM 778 O O . ALA A 1 103 ? -12.237 10.004 3.660 1.00 73.31 103 ALA A O 1
ATOM 779 N N . GLU A 1 104 ? -10.492 10.337 2.284 1.00 79.00 104 GLU A N 1
ATOM 780 C CA . GLU A 1 104 ? -10.783 9.172 1.442 1.00 79.00 104 GLU A CA 1
ATOM 781 C C . GLU A 1 104 ? -10.504 7.856 2.173 1.00 79.00 104 GLU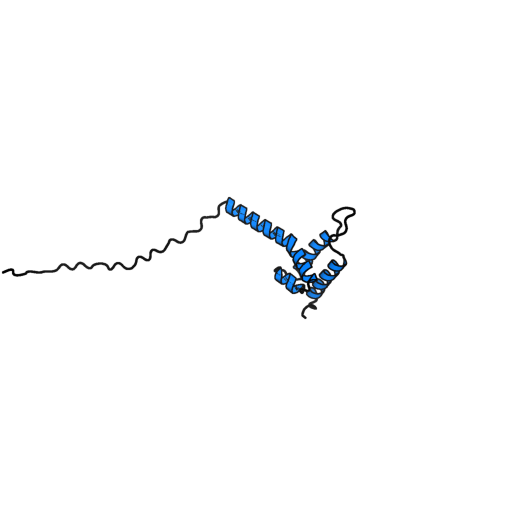 A C 1
ATOM 783 O O . GLU A 1 104 ? -11.080 6.825 1.836 1.00 79.00 104 GLU A O 1
ATOM 788 N N . LEU A 1 105 ? -9.625 7.895 3.177 1.00 83.69 105 LEU A N 1
ATOM 789 C CA . LEU A 1 105 ? -9.229 6.736 3.961 1.00 83.69 105 LEU A CA 1
ATOM 790 C C . LEU A 1 105 ? -9.705 6.878 5.419 1.00 83.69 105 LEU A C 1
ATOM 792 O O . LEU A 1 105 ? -9.279 7.805 6.113 1.00 83.69 105 LEU A O 1
ATOM 796 N N . PRO A 1 106 ? -10.563 5.969 5.920 1.00 89.44 106 PRO A N 1
ATOM 797 C CA . PRO A 1 106 ? -10.988 5.966 7.316 1.00 89.44 106 PRO A CA 1
ATOM 798 C C . PRO A 1 106 ? -9.814 5.746 8.278 1.00 89.44 106 PRO A C 1
ATOM 800 O O . PRO A 1 106 ? -9.016 4.825 8.100 1.00 89.44 106 PRO A O 1
ATOM 803 N N . VAL A 1 107 ? -9.762 6.520 9.369 1.00 89.50 107 VAL A N 1
ATOM 804 C CA . VAL A 1 107 ? -8.704 6.417 10.399 1.00 89.50 107 VAL A CA 1
ATOM 805 C C . VAL A 1 107 ? -8.584 4.999 10.964 1.00 8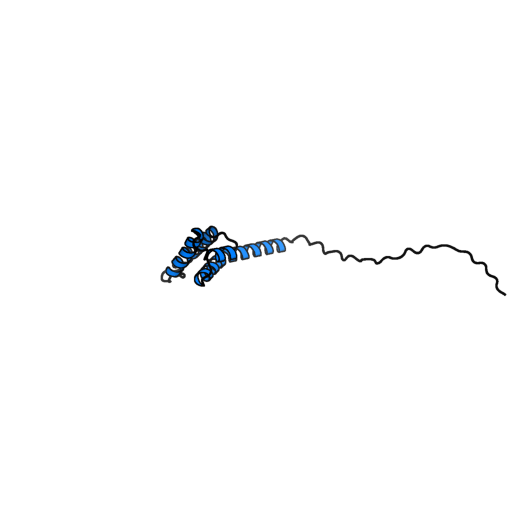9.50 107 VAL A C 1
ATOM 807 O O . VAL A 1 107 ? -7.485 4.524 11.227 1.00 89.50 107 VAL A O 1
ATOM 810 N N . GLN A 1 108 ? -9.698 4.281 11.109 1.00 92.88 108 GLN A N 1
ATOM 811 C CA . GLN A 1 108 ? -9.667 2.902 11.593 1.00 92.88 108 GLN A CA 1
ATOM 812 C C . GLN A 1 108 ? -8.916 1.968 10.633 1.00 92.88 108 GLN A C 1
ATOM 814 O O . GLN A 1 108 ? -8.072 1.198 11.081 1.00 92.88 108 GLN A O 1
ATOM 819 N N . GLN A 1 109 ? -9.163 2.068 9.322 1.00 93.94 109 GLN A N 1
ATOM 820 C CA . GLN A 1 109 ? -8.452 1.260 8.323 1.00 93.94 109 GLN A CA 1
ATOM 821 C C . GLN A 1 109 ? -6.959 1.598 8.299 1.00 93.94 109 GLN A C 1
ATOM 823 O O . GLN A 1 109 ? -6.127 0.699 8.190 1.00 93.94 109 GLN A O 1
ATOM 828 N N . PHE A 1 110 ? -6.614 2.881 8.458 1.00 93.62 110 PHE A N 1
ATOM 829 C CA . PHE A 1 110 ? -5.224 3.300 8.620 1.00 93.62 110 PHE A CA 1
ATOM 830 C C . PHE A 1 110 ? -4.557 2.580 9.794 1.00 93.62 110 PHE A C 1
ATOM 832 O O . PHE A 1 110 ? -3.519 1.950 9.615 1.00 93.62 110 PHE A O 1
ATOM 839 N N . LEU A 1 111 ? -5.165 2.645 10.980 1.00 95.31 111 LEU A N 1
ATOM 840 C CA . LEU A 1 111 ? -4.601 2.053 12.191 1.00 95.31 111 LEU A CA 1
ATOM 841 C C . LEU A 1 111 ? -4.494 0.528 12.088 1.00 95.31 111 LEU A C 1
ATOM 843 O O . LEU A 1 111 ? -3.479 -0.028 12.500 1.00 95.31 111 LEU A O 1
ATOM 847 N N . SER A 1 112 ? -5.487 -0.144 11.499 1.00 95.62 112 SER A N 1
ATOM 848 C CA . SER A 1 112 ? -5.456 -1.596 11.292 1.00 95.62 112 SER A CA 1
ATOM 849 C C . SER A 1 112 ? -4.292 -2.031 10.402 1.00 95.62 112 SER A C 1
ATOM 851 O O . SER A 1 112 ? -3.539 -2.931 10.771 1.00 95.62 112 SER A O 1
ATOM 853 N N . VAL A 1 113 ? -4.099 -1.371 9.257 1.00 96.44 113 VAL A N 1
ATOM 854 C CA . VAL A 1 113 ? -3.001 -1.717 8.341 1.00 96.44 113 VAL A CA 1
ATOM 855 C C . VAL A 1 113 ? -1.645 -1.300 8.917 1.00 96.44 113 VAL A C 1
ATOM 857 O O . VAL A 1 113 ? -0.672 -2.042 8.791 1.00 96.44 113 VAL A O 1
ATOM 860 N N . HIS A 1 114 ? -1.577 -0.172 9.632 1.00 96.06 114 HIS A N 1
ATOM 861 C CA . HIS A 1 114 ? -0.365 0.236 10.342 1.00 96.06 114 HIS A CA 1
ATOM 862 C C . HIS A 1 114 ? 0.051 -0.802 11.394 1.00 96.06 114 HIS A C 1
ATOM 864 O O . HIS A 1 114 ? 1.222 -1.172 11.461 1.00 96.06 114 HIS A O 1
ATOM 870 N N . ALA A 1 115 ? -0.905 -1.304 12.180 1.00 95.88 115 ALA A N 1
ATOM 871 C CA . ALA A 1 115 ? -0.660 -2.339 13.177 1.00 95.88 115 ALA A CA 1
ATOM 872 C C . ALA A 1 115 ? -0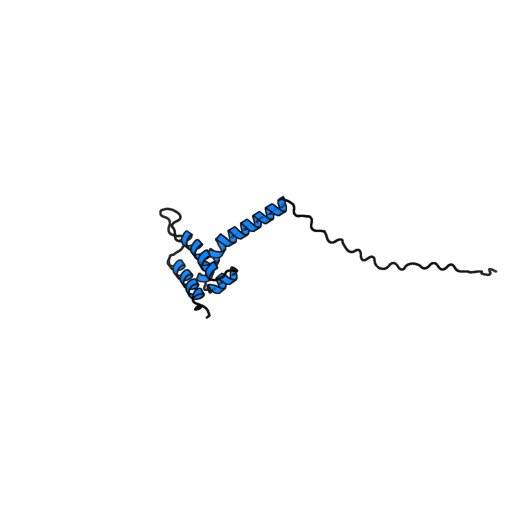.189 -3.655 12.540 1.00 95.88 115 ALA A C 1
ATOM 874 O O . ALA A 1 115 ? 0.714 -4.294 13.074 1.00 95.88 115 ALA A O 1
ATOM 875 N N . ALA A 1 116 ? -0.735 -4.036 11.381 1.00 96.12 116 ALA A N 1
ATOM 876 C CA . ALA A 1 116 ? -0.291 -5.224 10.652 1.00 96.12 116 ALA A CA 1
ATOM 877 C C . ALA A 1 116 ? 1.179 -5.117 10.204 1.00 96.12 116 ALA A C 1
ATOM 879 O O . ALA A 1 116 ? 1.950 -6.059 10.391 1.00 96.12 116 ALA A O 1
ATOM 880 N N . PHE A 1 117 ? 1.597 -3.961 9.674 1.00 96.31 117 PHE A N 1
ATOM 881 C CA . PHE A 1 117 ? 3.008 -3.717 9.355 1.00 96.31 117 PHE A CA 1
ATOM 882 C C . PHE A 1 117 ? 3.893 -3.706 10.607 1.00 96.31 117 PHE A C 1
ATOM 884 O O . PHE A 1 117 ? 4.962 -4.313 10.597 1.00 96.31 117 PHE A O 1
ATOM 891 N N . ALA A 1 118 ? 3.443 -3.078 11.697 1.00 95.31 118 ALA A N 1
ATOM 892 C CA . ALA A 1 118 ? 4.182 -3.059 12.958 1.00 95.31 118 ALA A CA 1
ATOM 893 C C . ALA A 1 118 ? 4.396 -4.476 13.523 1.00 95.31 118 ALA A C 1
ATOM 895 O O . ALA A 1 118 ? 5.516 -4.819 13.900 1.00 95.31 118 ALA A O 1
ATOM 896 N N . ALA A 1 119 ? 3.365 -5.326 13.500 1.00 94.88 119 ALA A N 1
ATOM 897 C CA . ALA A 1 119 ? 3.463 -6.727 13.910 1.00 94.88 119 ALA A CA 1
ATOM 898 C C . ALA A 1 119 ? 4.441 -7.523 13.026 1.00 94.88 119 ALA A C 1
ATOM 900 O O . ALA A 1 119 ? 5.234 -8.323 13.528 1.00 94.88 119 ALA A O 1
ATOM 901 N N . ALA A 1 120 ? 4.441 -7.275 11.712 1.00 94.06 120 ALA A N 1
ATOM 902 C CA . ALA A 1 120 ? 5.368 -7.918 10.782 1.00 94.06 120 ALA A CA 1
ATOM 903 C C . ALA A 1 120 ? 6.831 -7.492 10.989 1.00 94.06 120 ALA A C 1
ATOM 905 O O . ALA A 1 120 ? 7.736 -8.326 10.875 1.00 94.06 120 ALA A O 1
ATOM 906 N N . LEU A 1 121 ? 7.069 -6.222 11.337 1.00 93.75 121 LEU A N 1
ATOM 907 C CA . LEU A 1 121 ? 8.390 -5.700 11.709 1.00 93.75 121 LEU A CA 1
ATOM 908 C C . LEU A 1 121 ? 8.872 -6.254 13.057 1.00 93.75 121 LEU A C 1
ATOM 910 O O . LEU A 1 121 ? 10.053 -6.560 13.202 1.00 93.75 121 LEU A O 1
ATOM 914 N N . ALA A 1 122 ? 7.960 -6.443 14.013 1.00 91.94 122 ALA A N 1
ATOM 915 C CA . ALA A 1 122 ? 8.245 -7.090 15.294 1.00 91.94 122 ALA A CA 1
ATOM 916 C C . ALA A 1 122 ? 8.446 -8.617 15.174 1.00 91.94 122 ALA A C 1
ATOM 918 O O . ALA A 1 122 ? 8.930 -9.256 16.106 1.00 91.94 122 ALA A O 1
ATOM 919 N N . GLY A 1 123 ? 8.097 -9.214 14.027 1.00 87.12 123 GLY A N 1
ATOM 920 C CA . GLY A 1 123 ? 8.198 -10.656 13.787 1.00 87.12 123 GLY A CA 1
ATOM 921 C C . GLY A 1 123 ? 7.077 -11.487 14.423 1.00 87.12 123 GLY A C 1
ATOM 922 O O . GLY A 1 123 ? 7.198 -12.708 14.517 1.00 87.12 123 GLY A O 1
ATOM 923 N N . GLU A 1 124 ? 5.990 -10.845 14.847 1.00 84.56 124 GLU A N 1
ATOM 924 C CA . GLU A 1 124 ? 4.853 -11.458 15.550 1.00 84.56 124 GLU A CA 1
ATOM 925 C C . GLU A 1 124 ? 3.827 -12.095 14.594 1.00 84.56 124 GLU A C 1
ATOM 927 O O . GLU A 1 124 ? 2.913 -12.806 15.007 1.00 84.56 124 GLU A O 1
ATOM 932 N N . ASP A 1 125 ? 4.012 -11.877 13.296 1.00 72.69 125 ASP A N 1
ATOM 933 C CA . ASP A 1 125 ? 3.121 -12.244 12.198 1.00 72.69 125 ASP A CA 1
ATOM 934 C C . ASP A 1 125 ? 3.296 -13.690 11.681 1.00 72.69 125 ASP A C 1
ATOM 936 O O . ASP A 1 125 ? 2.676 -14.067 10.694 1.00 72.69 125 ASP A O 1
ATOM 940 N N . ARG A 1 126 ? 4.140 -14.514 12.318 1.00 60.97 126 ARG A N 1
ATOM 941 C CA . ARG A 1 126 ? 4.541 -15.866 11.861 1.00 60.97 126 ARG A CA 1
ATOM 942 C C . ARG A 1 126 ? 3.506 -16.993 12.056 1.00 60.97 126 ARG A C 1
ATOM 944 O O . ARG A 1 126 ? 3.901 -18.158 12.087 1.00 60.97 126 ARG A O 1
ATOM 951 N N . ARG A 1 127 ? 2.223 -16.686 12.235 1.00 51.31 127 ARG A N 1
ATOM 952 C CA . ARG A 1 127 ? 1.189 -17.711 12.474 1.00 51.31 127 ARG A CA 1
ATOM 953 C C . ARG A 1 127 ? 0.516 -18.184 11.197 1.00 51.31 127 ARG A C 1
ATOM 955 O O . ARG A 1 127 ? 0.243 -17.324 10.334 1.00 51.31 127 ARG A O 1
#

Sequence (127 aa):
MTSLITDNADGAAPRRGPLERGFPLPRPAPPTVSATLHRLSSMASLRAWEQRSTPALMHQAILDGVNARHAAEAAHLSVEEAHVRWGDWAAKRLAPQHPGVAAELPVQQFLSVHAAFAAALAGEDRR

Organism: NCBI:txid2760662

Secondary structure (DSSP, 8-state):
--------------------------PPPPPPHHHHHHHHHHHHHHHHHHHHHHHHHHHHHHHTT--HHHHHHHTT--HHHHHHHHHHHHHHHHS-SSTTPPPSS-HHHHHHHHHHHHHHHHTTT--